Protein AF-A0A015UTC1-F1 (afdb_monomer_lite)

Radius of gyration: 14.51 Å; chains: 1; bounding box: 34×20×44 Å

Foldseek 3Di:
DPVVVLVVQLVVQVDKDWDWDADPLQQPPIKTFIHHNSDTDMDDDDRQAQVSNVSVCVVPPPPVVQWDQDPSGIDGDD

Sequence (78 aa):
MPLLIQTLSEKFPDIEFLYAYADEDLGSNVGKGIIRNGETDMTFPDNGSNEAFEIVFFVKPGLEEYLELTDEGYRWKA

InterPro domains:
  IPR041329 YubB, ferredoxin-like domain [PF18406] (4-51)

pLDDT: mean 95.74, std 3.36, range [76.94, 98.31]

Structure (mmCIF, N/CA/C/O backbone):
data_AF-A0A015UTC1-F1
#
_entry.id   AF-A0A015UTC1-F1
#
loop_
_atom_site.group_PDB
_atom_site.id
_atom_site.type_symbol
_atom_site.label_atom_id
_atom_site.label_alt_id
_atom_site.label_comp_id
_atom_site.label_asym_id
_atom_site.label_entity_id
_atom_site.label_seq_id
_atom_site.pdbx_PDB_ins_code
_atom_site.Cartn_x
_atom_site.Cartn_y
_atom_site.Cartn_z
_atom_site.occupancy
_atom_site.B_iso_or_equiv
_atom_site.auth_seq_id
_atom_site.auth_comp_id
_atom_site.auth_asym_id
_atom_site.auth_atom_id
_atom_site.pdbx_PDB_model_num
ATOM 1 N N . MET A 1 1 ? -4.518 9.614 3.993 1.00 76.94 1 MET A N 1
ATOM 2 C CA . MET A 1 1 ? -5.216 8.929 5.108 1.00 76.94 1 MET A CA 1
ATOM 3 C C . MET A 1 1 ? -6.688 8.696 4.769 1.00 76.94 1 MET A C 1
ATOM 5 O O . MET A 1 1 ? -7.366 9.674 4.464 1.00 76.94 1 MET A O 1
ATOM 9 N N . PRO A 1 2 ? -7.190 7.444 4.784 1.00 89.81 2 PRO A N 1
ATOM 10 C CA . PRO A 1 2 ? -8.569 7.106 4.405 1.00 89.81 2 PRO A CA 1
ATOM 11 C C . PRO A 1 2 ? -9.570 7.334 5.557 1.00 89.81 2 PRO A C 1
ATOM 13 O O . PRO A 1 2 ? -9.899 6.415 6.308 1.00 89.81 2 PRO A O 1
ATOM 16 N N . LEU A 1 3 ? -10.083 8.564 5.684 1.00 94.00 3 LEU A N 1
ATOM 17 C CA . LEU A 1 3 ? -10.904 8.996 6.829 1.00 94.00 3 LEU A CA 1
ATOM 18 C C . LEU A 1 3 ? -12.158 8.134 7.063 1.00 94.00 3 LEU A C 1
ATOM 20 O O . LEU A 1 3 ? -12.479 7.820 8.203 1.00 94.00 3 LEU A O 1
ATOM 24 N N . LEU A 1 4 ? -12.844 7.701 5.999 1.00 96.25 4 LEU A N 1
ATOM 25 C CA . LEU A 1 4 ? -14.040 6.861 6.127 1.00 96.25 4 LEU A CA 1
ATOM 26 C C . LEU A 1 4 ? -13.739 5.533 6.838 1.00 96.25 4 LEU A C 1
ATOM 28 O O . LEU A 1 4 ? -14.493 5.119 7.716 1.00 96.25 4 LEU A O 1
ATOM 32 N N . ILE A 1 5 ? -12.635 4.876 6.476 1.00 96.81 5 ILE A N 1
ATOM 33 C CA . ILE A 1 5 ? -12.261 3.584 7.062 1.00 96.81 5 ILE A CA 1
ATOM 34 C C . ILE A 1 5 ? -11.772 3.767 8.498 1.00 96.81 5 ILE A C 1
ATOM 36 O O . ILE A 1 5 ? -12.119 2.969 9.365 1.00 96.81 5 ILE A O 1
ATOM 40 N N . GLN A 1 6 ? -11.057 4.859 8.782 1.00 96.69 6 GLN A N 1
ATOM 41 C CA . GLN A 1 6 ? -10.679 5.220 10.148 1.00 96.69 6 GLN A CA 1
ATOM 42 C C . GLN A 1 6 ? -11.910 5.401 11.051 1.00 96.69 6 GLN A C 1
ATOM 44 O O . GLN A 1 6 ? -11.990 4.776 12.106 1.00 96.69 6 GLN A O 1
ATOM 49 N N . THR A 1 7 ? -12.919 6.159 10.606 1.00 97.75 7 THR A N 1
ATOM 50 C CA . THR A 1 7 ? -14.170 6.350 11.360 1.00 97.75 7 THR A CA 1
ATOM 51 C C . THR A 1 7 ? -14.940 5.041 11.569 1.00 97.75 7 THR A C 1
ATOM 53 O O . THR A 1 7 ? -15.586 4.858 12.602 1.00 97.75 7 THR A O 1
ATOM 56 N N . LEU A 1 8 ? -14.898 4.107 10.613 1.00 97.69 8 LEU A N 1
ATOM 57 C CA . LEU A 1 8 ? -15.471 2.771 10.810 1.00 97.69 8 LEU A CA 1
ATOM 58 C C . LEU A 1 8 ? -14.687 1.972 11.858 1.00 97.69 8 LEU A C 1
ATOM 60 O O . LEU A 1 8 ? -15.300 1.325 12.703 1.00 97.69 8 LEU A O 1
ATOM 64 N N . SER A 1 9 ? -13.358 2.066 11.852 1.00 97.94 9 SER A N 1
ATOM 65 C CA . SER A 1 9 ? -12.494 1.405 12.833 1.00 97.94 9 SER A CA 1
ATOM 66 C C . SER A 1 9 ? -12.737 1.881 14.269 1.00 97.94 9 SER A C 1
ATOM 68 O O . SER A 1 9 ? -12.781 1.065 15.184 1.00 97.94 9 SER A O 1
ATOM 70 N N . GLU A 1 10 ? -13.004 3.173 14.473 1.00 98.06 10 GLU A N 1
ATOM 71 C CA . GLU A 1 10 ? -13.400 3.720 15.783 1.00 98.06 10 GLU A CA 1
ATOM 72 C C . GLU A 1 10 ? -14.745 3.159 16.279 1.00 98.06 10 GLU A C 1
ATOM 74 O O . GLU A 1 10 ? -14.948 2.973 17.478 1.00 98.06 10 GLU A O 1
ATOM 79 N N . LYS A 1 11 ? -15.686 2.882 15.364 1.00 98.31 11 LYS A N 1
ATOM 80 C CA . LYS A 1 11 ? -17.001 2.306 15.705 1.00 98.31 11 LYS A CA 1
ATOM 81 C C . LYS A 1 11 ? -16.934 0.818 16.034 1.00 98.31 11 LYS A C 1
ATOM 83 O O . LYS A 1 11 ? -17.804 0.326 16.751 1.00 98.31 11 LYS A O 1
ATOM 88 N N . PHE A 1 12 ? -15.935 0.117 15.508 1.00 98.12 12 PHE A N 1
ATOM 89 C CA . PHE A 1 12 ? -15.733 -1.317 15.692 1.00 98.12 12 PHE A CA 1
ATOM 90 C C . PHE A 1 12 ? -14.305 -1.588 16.194 1.00 98.12 12 PHE A C 1
ATOM 92 O O . PHE A 1 12 ? -13.496 -2.150 15.456 1.00 98.12 12 PHE A O 1
ATOM 99 N N . PRO A 1 13 ? -13.982 -1.202 17.444 1.00 97.75 13 PRO A N 1
ATOM 100 C CA . PRO A 1 13 ? -12.600 -1.142 17.933 1.00 97.75 13 PRO A CA 1
ATOM 101 C C . PRO A 1 13 ? -11.903 -2.509 18.012 1.00 97.75 13 PRO A C 1
ATOM 103 O O . PRO A 1 13 ? -10.677 -2.595 17.937 1.00 97.75 13 PRO A O 1
ATOM 106 N N . ASP A 1 14 ? -12.678 -3.588 18.127 1.00 98.19 14 ASP A N 1
ATOM 107 C CA . ASP A 1 14 ? -12.156 -4.955 18.187 1.00 98.19 14 ASP A CA 1
ATOM 108 C C . ASP A 1 14 ? -11.859 -5.556 16.803 1.00 98.19 14 ASP A C 1
ATOM 110 O O . ASP A 1 14 ? -11.194 -6.595 16.716 1.00 98.19 14 ASP A O 1
ATOM 114 N N . ILE A 1 15 ? -12.328 -4.908 15.730 1.00 98.00 15 ILE A N 1
ATOM 115 C CA . ILE A 1 15 ? -12.145 -5.343 14.344 1.00 98.00 15 ILE A CA 1
ATOM 116 C C . ILE A 1 15 ? -10.896 -4.685 13.757 1.00 98.00 15 ILE A C 1
ATOM 118 O O . ILE A 1 15 ? -10.695 -3.474 13.842 1.00 98.00 15 ILE A O 1
ATOM 122 N N . GLU A 1 16 ? -10.069 -5.502 13.114 1.00 98.06 16 GLU A N 1
ATOM 123 C CA . GLU A 1 16 ? -8.946 -5.051 12.301 1.00 98.06 16 GLU A CA 1
ATOM 124 C C . GLU A 1 16 ? -9.365 -4.971 10.831 1.00 98.06 16 GLU A C 1
ATOM 126 O O . GLU A 1 16 ? -9.903 -5.930 10.274 1.00 98.06 16 GLU A O 1
ATOM 131 N N . PHE A 1 17 ? -9.115 -3.827 10.202 1.00 97.81 17 PHE A N 1
ATOM 132 C CA . PHE A 1 17 ? -9.371 -3.615 8.785 1.00 97.81 17 PHE A CA 1
ATOM 133 C C . PHE A 1 17 ? -8.060 -3.744 8.018 1.00 97.81 17 PHE A C 1
ATOM 135 O O . PHE A 1 17 ? -7.143 -2.950 8.217 1.00 97.81 17 PHE A O 1
ATOM 142 N N . LEU A 1 18 ? -8.000 -4.706 7.099 1.00 97.50 18 LEU A N 1
ATOM 143 C CA . LEU A 1 18 ? -6.979 -4.740 6.056 1.00 97.50 18 LEU A CA 1
ATOM 144 C C . LEU A 1 18 ? -7.475 -3.871 4.901 1.00 97.50 18 LEU A C 1
ATOM 146 O O . LEU A 1 18 ? -8.509 -4.174 4.301 1.00 97.50 18 LEU A O 1
ATOM 150 N N . TYR A 1 19 ? -6.775 -2.778 4.610 1.00 97.25 19 TYR A N 1
ATOM 151 C CA . TYR A 1 19 ? -7.203 -1.805 3.609 1.00 97.25 19 TYR A CA 1
ATOM 152 C C . TYR A 1 19 ? -6.135 -1.630 2.536 1.00 97.25 19 TYR A C 1
ATOM 154 O O . TYR A 1 19 ? -4.959 -1.445 2.841 1.00 97.25 19 TYR A O 1
ATOM 162 N N . ALA A 1 20 ? -6.546 -1.682 1.272 1.00 97.44 20 ALA A N 1
ATOM 163 C CA . ALA A 1 20 ? -5.691 -1.403 0.130 1.00 97.44 20 ALA A CA 1
ATOM 164 C C . ALA A 1 20 ? -6.502 -0.721 -0.972 1.00 97.44 20 ALA A C 1
ATOM 166 O O . ALA A 1 20 ? -7.679 -1.031 -1.162 1.00 97.44 20 ALA A O 1
ATOM 167 N N . TYR A 1 21 ? -5.867 0.195 -1.694 1.00 96.62 21 TYR A N 1
ATOM 168 C CA . TYR A 1 21 ? -6.439 0.859 -2.857 1.00 96.62 21 T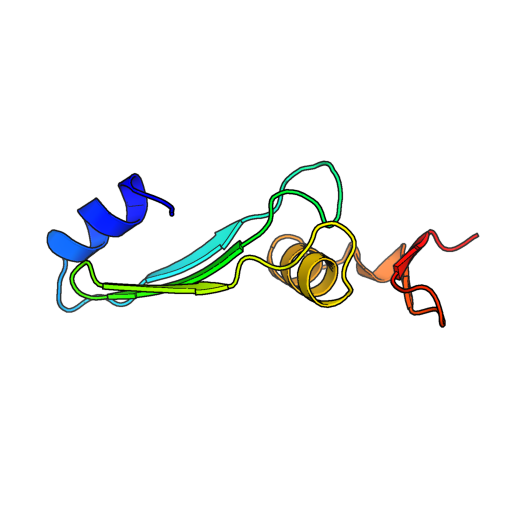YR A CA 1
ATOM 169 C C . TYR A 1 21 ? -5.349 1.152 -3.888 1.00 96.62 21 TYR A C 1
ATOM 171 O O . TYR A 1 21 ? -4.182 1.348 -3.539 1.00 96.62 21 TYR A O 1
ATOM 179 N N . ALA A 1 22 ? -5.753 1.180 -5.153 1.00 96.56 22 ALA A N 1
ATOM 180 C CA . ALA A 1 22 ? -4.906 1.551 -6.272 1.00 96.56 22 ALA A CA 1
ATOM 181 C C . ALA A 1 22 ? -5.734 2.303 -7.318 1.00 96.56 22 ALA A C 1
ATOM 183 O O . ALA A 1 22 ? -6.869 1.909 -7.598 1.00 96.56 22 ALA A O 1
ATOM 184 N N . ASP A 1 23 ? -5.166 3.382 -7.847 1.00 94.69 23 ASP A N 1
ATOM 185 C CA . ASP A 1 23 ? -5.743 4.201 -8.915 1.00 94.69 23 ASP A CA 1
ATOM 186 C C . ASP A 1 23 ? -5.619 3.504 -10.290 1.00 94.69 23 ASP A C 1
ATOM 188 O O . ASP A 1 23 ? -4.887 2.516 -10.430 1.00 94.69 23 ASP A O 1
ATOM 192 N N . GLU A 1 24 ? -6.323 3.992 -11.319 1.00 89.19 24 GLU A N 1
ATOM 193 C CA . GLU A 1 24 ? -6.185 3.454 -12.681 1.00 89.19 24 GLU A CA 1
ATOM 194 C C . GLU A 1 24 ? -4.849 3.808 -13.348 1.00 89.19 24 GLU A C 1
ATOM 196 O O . GLU A 1 24 ? -4.394 3.075 -14.234 1.00 89.19 24 GLU A O 1
ATOM 201 N N . ASP A 1 25 ? -4.220 4.905 -12.917 1.00 90.56 25 ASP A N 1
ATOM 202 C CA . ASP A 1 25 ? -2.858 5.262 -13.301 1.00 90.56 25 ASP A CA 1
ATOM 203 C C . ASP A 1 25 ? -1.881 4.375 -12.522 1.00 90.56 25 ASP A C 1
ATOM 205 O O . ASP A 1 25 ? -1.559 4.625 -11.359 1.00 90.56 25 ASP A O 1
ATOM 209 N N . LEU A 1 26 ? -1.494 3.257 -13.141 1.00 89.25 26 LEU A N 1
ATOM 210 C CA . LEU A 1 26 ? -0.794 2.162 -12.471 1.00 89.25 26 LEU A CA 1
ATOM 211 C C . LEU A 1 26 ? 0.468 2.647 -11.747 1.00 89.25 26 LEU A C 1
ATOM 213 O O . LEU A 1 26 ? 1.377 3.215 -12.348 1.00 89.25 26 LEU A O 1
ATOM 217 N N . GLY A 1 27 ? 0.534 2.354 -10.449 1.00 91.50 27 GLY A N 1
ATOM 218 C CA . GLY A 1 27 ? 1.657 2.732 -9.596 1.00 91.50 27 GLY A CA 1
ATOM 219 C C . GLY A 1 27 ? 1.587 4.173 -9.084 1.00 91.50 27 GLY A C 1
ATOM 220 O O . GLY A 1 27 ? 2.521 4.602 -8.413 1.00 91.50 27 GLY A O 1
ATOM 221 N N . SER A 1 28 ? 0.504 4.909 -9.344 1.00 95.50 28 SER A N 1
ATOM 222 C CA . SER A 1 28 ? 0.244 6.242 -8.794 1.00 95.50 28 SER A CA 1
ATOM 223 C C . SER A 1 28 ? -0.911 6.214 -7.793 1.00 95.50 28 SER A C 1
ATOM 225 O O . SER A 1 28 ? -1.865 5.458 -7.958 1.00 95.50 28 SER A O 1
ATOM 227 N N . ASN A 1 29 ? -0.844 7.064 -6.759 1.00 95.56 29 ASN A N 1
ATOM 228 C CA . ASN A 1 29 ? -1.937 7.259 -5.792 1.00 95.56 29 ASN A CA 1
ATOM 229 C C . ASN A 1 29 ? -2.466 5.932 -5.205 1.00 95.56 29 ASN A C 1
ATOM 231 O O . ASN A 1 29 ? -3.663 5.638 -5.194 1.00 95.56 29 ASN A O 1
ATOM 235 N N . VAL A 1 30 ? -1.540 5.115 -4.712 1.00 97.31 30 VAL A N 1
ATOM 236 C CA . VAL A 1 30 ? -1.836 3.814 -4.112 1.00 97.31 30 VAL A CA 1
ATOM 237 C C . VAL A 1 30 ? -1.558 3.835 -2.612 1.00 97.31 30 VAL A C 1
ATOM 239 O O . VAL A 1 30 ? -0.804 4.672 -2.109 1.00 97.31 30 VAL A O 1
ATOM 242 N N . GLY A 1 31 ? -2.154 2.904 -1.876 1.00 97.19 31 GLY A N 1
ATOM 243 C CA . GLY A 1 31 ? -1.844 2.734 -0.462 1.00 97.19 31 GLY A CA 1
ATOM 244 C C . GLY A 1 31 ? -2.368 1.422 0.094 1.00 97.19 31 GLY A C 1
ATOM 245 O O . GLY A 1 31 ? -3.368 0.880 -0.381 1.00 97.19 31 GLY A O 1
ATOM 246 N N . LYS A 1 32 ? -1.688 0.907 1.117 1.00 97.75 32 LYS A N 1
ATOM 247 C CA . LYS A 1 32 ? -2.039 -0.350 1.784 1.00 97.75 32 LYS A CA 1
ATOM 248 C C . LYS A 1 32 ? -1.654 -0.296 3.253 1.00 97.75 32 LYS A C 1
ATOM 250 O O . LYS A 1 32 ? -0.641 0.300 3.598 1.00 97.75 32 LYS A O 1
ATOM 255 N N . GLY A 1 33 ? -2.439 -0.938 4.105 1.00 97.12 33 GLY A N 1
ATOM 256 C CA . GLY A 1 33 ? -2.133 -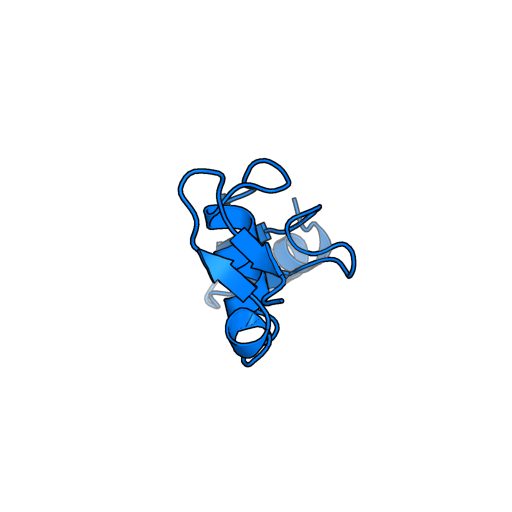0.999 5.523 1.00 97.12 33 GLY A CA 1
ATOM 257 C C . GLY A 1 33 ? -3.220 -1.633 6.370 1.00 97.12 33 GLY A C 1
ATOM 258 O O . GLY A 1 33 ? -4.154 -2.267 5.867 1.00 97.12 33 GLY A O 1
ATOM 259 N N . ILE A 1 34 ? -3.062 -1.442 7.673 1.00 97.75 34 ILE A N 1
ATOM 260 C CA . ILE A 1 34 ? -3.939 -1.948 8.719 1.00 97.75 34 ILE A CA 1
ATOM 261 C C . ILE A 1 34 ? -4.544 -0.764 9.469 1.00 97.75 34 ILE A C 1
ATOM 263 O O . ILE A 1 34 ? -3.880 0.240 9.733 1.00 97.75 34 ILE A O 1
ATOM 267 N N . ILE A 1 35 ? -5.827 -0.873 9.807 1.00 97.62 35 ILE A N 1
ATOM 268 C CA . ILE A 1 35 ? -6.541 0.133 10.592 1.00 97.62 35 ILE A CA 1
ATOM 269 C C . ILE A 1 35 ? -7.289 -0.574 11.724 1.00 97.62 35 ILE A C 1
ATOM 271 O O . ILE A 1 35 ? -8.134 -1.437 11.469 1.00 97.62 35 ILE A O 1
ATOM 275 N N . ARG A 1 36 ? -6.995 -0.218 12.978 1.00 98.00 36 ARG A N 1
ATOM 276 C CA . ARG A 1 36 ? -7.595 -0.832 14.174 1.00 98.00 36 ARG A CA 1
ATOM 277 C C . ARG A 1 36 ? -7.831 0.219 15.253 1.00 98.00 36 ARG A C 1
ATOM 279 O O . ARG A 1 36 ? -6.930 0.985 15.569 1.00 98.00 36 ARG A O 1
ATOM 286 N N . ASN A 1 37 ? -9.029 0.229 15.843 1.00 97.75 37 ASN A N 1
ATOM 287 C CA . ASN A 1 37 ? -9.404 1.161 16.909 1.00 97.75 37 ASN A CA 1
ATOM 288 C C . ASN A 1 37 ? -9.097 2.642 16.573 1.00 97.75 37 ASN A C 1
ATOM 290 O O . ASN A 1 37 ? -8.638 3.403 17.419 1.00 97.75 37 ASN A O 1
ATOM 294 N N . GLY A 1 38 ? -9.298 3.040 15.312 1.00 95.94 38 GLY A N 1
ATOM 295 C CA . GLY A 1 38 ? -9.017 4.403 14.838 1.00 95.94 38 GLY A CA 1
ATOM 296 C C . GLY A 1 38 ? -7.535 4.728 14.601 1.00 95.94 38 GLY A C 1
ATOM 297 O O . GLY A 1 38 ? -7.232 5.791 14.057 1.00 95.94 38 GLY A O 1
ATOM 298 N N . GLU A 1 39 ? -6.617 3.822 14.937 1.00 96.19 39 GLU A N 1
ATOM 299 C CA . GLU A 1 39 ? -5.200 3.929 14.597 1.00 96.19 39 GLU A CA 1
ATOM 300 C C . GLU A 1 39 ? -4.938 3.338 13.213 1.00 96.19 39 GLU A C 1
ATOM 302 O O . GLU A 1 39 ? -5.557 2.358 12.796 1.00 96.19 39 GLU A O 1
ATOM 307 N N . THR A 1 40 ? -4.019 3.963 12.486 1.00 95.19 40 THR A N 1
ATOM 308 C CA . THR A 1 40 ? -3.723 3.642 11.092 1.00 95.19 40 THR A CA 1
ATOM 309 C C . THR A 1 40 ? -2.233 3.387 10.928 1.00 95.19 40 THR A C 1
ATOM 311 O O . THR A 1 40 ? -1.430 4.289 11.177 1.00 95.19 40 THR A O 1
ATOM 314 N N . ASP A 1 41 ? -1.888 2.211 10.427 1.00 96.69 41 ASP A N 1
ATOM 315 C CA . ASP A 1 41 ? -0.545 1.862 9.975 1.00 96.69 41 ASP A CA 1
ATOM 316 C C . ASP A 1 41 ? -0.614 1.617 8.465 1.00 96.69 41 ASP A C 1
ATOM 318 O O . ASP A 1 41 ? -1.051 0.561 8.006 1.00 96.69 41 ASP A O 1
ATOM 322 N N . MET A 1 42 ? -0.331 2.666 7.690 1.00 95.94 42 MET A N 1
ATOM 323 C CA . MET A 1 42 ? -0.526 2.707 6.241 1.00 95.94 42 MET A CA 1
ATOM 324 C C . MET A 1 42 ? 0.771 3.092 5.540 1.00 95.94 42 MET A C 1
ATOM 326 O O . MET A 1 42 ? 1.400 4.091 5.892 1.00 95.94 42 MET A O 1
ATOM 330 N N . THR A 1 43 ? 1.086 2.370 4.472 1.00 96.56 43 THR A N 1
ATOM 331 C CA . THR A 1 43 ? 2.158 2.703 3.539 1.00 96.56 43 THR A CA 1
ATOM 332 C C . THR A 1 43 ? 1.594 3.467 2.344 1.00 96.56 43 THR A C 1
ATOM 334 O O . THR A 1 43 ? 0.613 3.038 1.726 1.00 96.56 43 THR A O 1
ATOM 337 N N . PHE A 1 44 ? 2.242 4.585 2.009 1.00 96.75 44 PHE A N 1
ATOM 338 C CA . PHE A 1 44 ? 1.989 5.387 0.810 1.00 96.75 44 PHE A CA 1
ATOM 339 C C . PHE A 1 44 ? 3.314 5.519 0.046 1.00 96.75 44 PHE A C 1
ATOM 341 O O . PHE A 1 44 ? 4.116 6.388 0.390 1.00 96.75 44 PHE A O 1
ATOM 348 N N . PRO A 1 45 ? 3.595 4.616 -0.906 1.00 97.44 45 PRO A N 1
ATOM 349 C CA . PRO A 1 45 ? 4.864 4.621 -1.619 1.00 97.44 45 PRO A CA 1
ATOM 350 C C . PRO A 1 45 ? 4.936 5.768 -2.632 1.00 97.44 45 PRO A C 1
ATOM 352 O O . PRO A 1 45 ? 3.914 6.312 -3.056 1.00 97.44 45 PRO A O 1
ATOM 355 N N . ASP A 1 46 ? 6.155 6.105 -3.054 1.00 97.75 46 ASP A N 1
ATOM 356 C CA . ASP A 1 46 ? 6.370 7.063 -4.137 1.00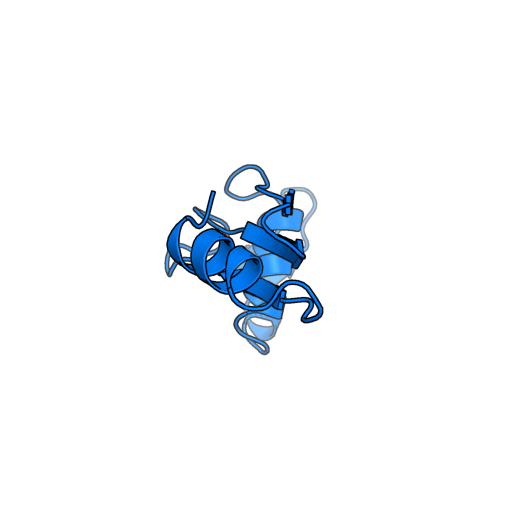 97.75 46 ASP A CA 1
ATOM 357 C C . ASP A 1 46 ? 5.749 6.545 -5.441 1.00 97.75 46 ASP A C 1
ATOM 359 O O . ASP A 1 46 ? 5.861 5.357 -5.773 1.00 97.75 46 ASP A O 1
ATOM 363 N N . ASN A 1 47 ? 5.121 7.442 -6.205 1.00 96.62 47 ASN A N 1
ATOM 364 C CA . ASN A 1 47 ? 4.511 7.090 -7.486 1.00 96.62 47 ASN A CA 1
ATOM 365 C C . ASN A 1 47 ? 5.546 6.452 -8.430 1.00 96.62 47 ASN A C 1
ATOM 367 O O . ASN A 1 47 ? 6.669 6.940 -8.570 1.00 96.62 47 ASN A O 1
ATOM 371 N N . GLY A 1 48 ? 5.153 5.370 -9.097 1.00 95.38 48 GLY A N 1
ATOM 372 C CA . GLY A 1 48 ? 5.988 4.623 -10.037 1.00 95.38 48 GLY A CA 1
ATOM 373 C C . GLY A 1 48 ? 7.064 3.744 -9.389 1.00 95.38 48 GLY A C 1
ATOM 374 O O . GLY A 1 48 ? 7.774 3.042 -10.105 1.00 95.38 48 GLY A O 1
ATOM 375 N N . SER A 1 49 ? 7.193 3.748 -8.058 1.00 97.25 49 SER A N 1
ATOM 376 C CA . SER A 1 49 ? 8.095 2.833 -7.356 1.00 97.25 49 SER A CA 1
ATOM 377 C C . SER A 1 49 ? 7.622 1.381 -7.470 1.00 97.25 49 SER A C 1
ATOM 379 O O . SER A 1 49 ? 6.433 1.106 -7.638 1.00 97.25 49 SER A O 1
ATOM 381 N N . ASN A 1 50 ? 8.545 0.428 -7.316 1.00 97.25 50 ASN A N 1
ATOM 382 C CA . ASN A 1 50 ? 8.186 -0.993 -7.318 1.00 97.25 50 ASN A CA 1
ATOM 383 C C . ASN A 1 50 ? 7.151 -1.313 -6.236 1.00 97.25 50 ASN A C 1
ATOM 385 O O . ASN A 1 50 ? 6.190 -2.017 -6.512 1.00 97.25 50 ASN A O 1
ATOM 389 N N . GLU A 1 51 ? 7.293 -0.737 -5.040 1.00 97.62 51 GLU A N 1
ATOM 390 C CA . GLU A 1 51 ? 6.327 -0.915 -3.952 1.00 97.62 51 GLU A CA 1
ATOM 391 C C . GLU A 1 51 ? 4.924 -0.413 -4.328 1.00 97.62 51 GLU A C 1
ATOM 393 O O . GLU A 1 51 ? 3.930 -1.058 -3.988 1.00 97.62 51 GL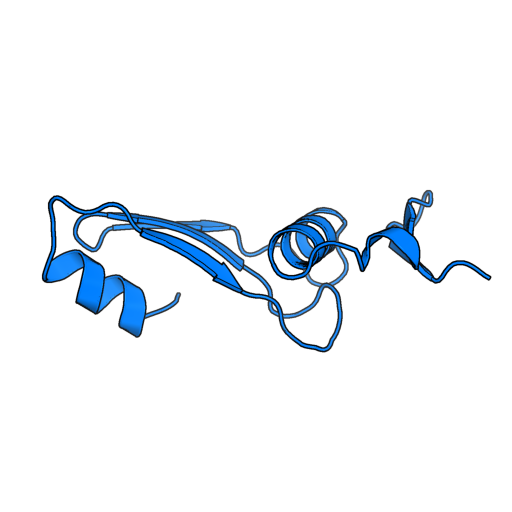U A O 1
ATOM 398 N N . ALA A 1 52 ? 4.823 0.682 -5.090 1.00 97.81 52 ALA A N 1
ATOM 399 C CA . ALA A 1 52 ? 3.540 1.147 -5.599 1.00 97.81 52 ALA A CA 1
ATOM 400 C C . ALA A 1 52 ? 2.894 0.125 -6.550 1.00 97.81 52 ALA A C 1
ATOM 402 O O . ALA A 1 52 ? 1.703 -0.166 -6.427 1.00 97.81 52 ALA A O 1
ATOM 403 N N . PHE A 1 53 ? 3.677 -0.477 -7.447 1.00 97.50 53 PHE A N 1
ATOM 404 C CA . PHE A 1 53 ? 3.201 -1.546 -8.331 1.00 97.50 53 PHE A CA 1
ATOM 405 C C . PHE A 1 53 ? 2.830 -2.829 -7.576 1.00 97.50 53 PHE A C 1
ATOM 407 O O . PHE A 1 53 ? 1.800 -3.425 -7.882 1.00 97.50 53 PHE A O 1
ATOM 414 N N . GLU A 1 54 ? 3.575 -3.220 -6.539 1.00 97.06 54 GLU A N 1
ATOM 415 C CA . GLU A 1 54 ? 3.197 -4.371 -5.703 1.00 97.06 54 GLU A CA 1
ATOM 416 C C . GLU A 1 54 ? 1.818 -4.180 -5.051 1.00 97.06 54 GLU A C 1
ATOM 418 O O . GLU A 1 54 ? 1.025 -5.122 -4.950 1.00 97.06 54 GLU A O 1
ATOM 423 N N . ILE A 1 55 ? 1.485 -2.951 -4.635 1.00 97.81 55 ILE A N 1
ATOM 424 C CA . ILE A 1 55 ? 0.146 -2.633 -4.118 1.00 97.81 55 ILE A CA 1
ATOM 425 C C . ILE A 1 55 ? -0.911 -2.742 -5.226 1.00 97.81 55 ILE A C 1
ATOM 427 O O . ILE A 1 55 ? -1.992 -3.276 -4.970 1.00 97.81 55 ILE A O 1
ATOM 431 N N . VAL A 1 56 ? -0.610 -2.307 -6.455 1.00 97.25 56 VAL A N 1
ATOM 432 C CA . VAL A 1 56 ? -1.507 -2.495 -7.609 1.00 97.25 56 VAL A CA 1
ATOM 433 C C . VAL A 1 56 ? -1.798 -3.978 -7.838 1.00 97.25 56 VAL A C 1
ATOM 435 O O . VAL A 1 56 ? -2.967 -4.343 -7.949 1.00 97.25 56 VAL A O 1
ATOM 438 N N . PHE A 1 57 ? -0.777 -4.839 -7.863 1.00 97.00 57 PHE A N 1
ATOM 439 C CA . PHE A 1 57 ? -0.952 -6.283 -8.083 1.00 97.00 57 PHE A CA 1
ATOM 440 C C . PHE A 1 57 ? -1.733 -6.948 -6.952 1.00 97.00 57 PHE A C 1
ATOM 442 O O . PHE A 1 57 ? -2.558 -7.828 -7.189 1.00 97.00 57 PHE A O 1
ATOM 449 N N . PHE A 1 58 ? -1.551 -6.474 -5.718 1.00 96.50 58 PHE A N 1
ATOM 450 C CA . PHE A 1 58 ? -2.363 -6.916 -4.590 1.00 96.50 58 PHE A CA 1
ATOM 451 C C . PHE A 1 58 ? -3.849 -6.552 -4.754 1.00 96.50 58 PHE A C 1
ATOM 453 O O . PHE A 1 58 ? -4.718 -7.369 -4.452 1.00 96.50 58 PHE A O 1
ATOM 460 N N . VAL A 1 59 ? -4.152 -5.333 -5.214 1.00 96.88 59 VAL A N 1
ATOM 461 C CA . VAL A 1 59 ? -5.534 -4.848 -5.400 1.00 96.88 59 VAL A CA 1
ATOM 462 C C . VAL A 1 59 ? -6.190 -5.463 -6.638 1.00 96.88 59 VAL A C 1
ATOM 464 O O . VAL A 1 59 ? -7.382 -5.774 -6.619 1.00 96.88 59 VAL A O 1
ATOM 467 N N . LYS A 1 60 ? -5.424 -5.653 -7.712 1.00 95.25 60 LYS A N 1
ATOM 468 C CA . LYS A 1 60 ? -5.891 -6.197 -8.987 1.00 95.25 60 LYS A CA 1
ATOM 469 C C . LYS A 1 60 ? -4.925 -7.283 -9.482 1.00 95.25 60 LYS A C 1
ATOM 471 O O . LYS A 1 60 ? -4.095 -7.012 -10.352 1.00 95.25 60 LYS A O 1
ATOM 476 N N . PRO A 1 61 ? -5.068 -8.511 -8.950 1.00 95.88 61 PRO A N 1
ATOM 477 C CA . PRO A 1 61 ? -4.269 -9.654 -9.377 1.00 95.88 61 PRO A CA 1
ATOM 478 C C . PRO A 1 61 ? -4.422 -9.940 -10.876 1.00 95.88 61 PRO A C 1
ATOM 480 O O . PRO A 1 61 ? -5.497 -9.734 -11.450 1.00 95.88 61 PRO A O 1
ATOM 483 N N . GLY A 1 62 ? -3.354 -10.433 -11.498 1.00 95.06 62 GLY A N 1
ATOM 484 C CA . GLY A 1 62 ? -3.257 -10.708 -12.932 1.00 95.06 62 GLY A CA 1
ATOM 485 C C . GLY A 1 62 ? -2.759 -9.526 -13.774 1.00 95.06 62 GLY A C 1
ATOM 486 O O . GLY A 1 62 ? -2.442 -9.715 -14.947 1.00 95.06 62 GLY A O 1
ATOM 487 N N . LEU A 1 63 ? -2.645 -8.311 -13.221 1.00 93.56 63 LEU A N 1
ATOM 488 C CA . LEU A 1 63 ? -2.020 -7.189 -13.941 1.00 93.56 63 LEU A CA 1
ATOM 489 C C . LEU A 1 63 ? -0.512 -7.396 -14.132 1.00 93.56 63 LEU A C 1
ATOM 491 O O . LEU A 1 63 ? 0.038 -6.985 -15.153 1.00 93.56 63 LEU A O 1
ATOM 495 N N . GLU A 1 64 ? 0.136 -8.074 -13.189 1.00 94.38 64 GLU A N 1
ATOM 496 C CA . GLU A 1 64 ? 1.546 -8.462 -13.233 1.00 94.38 64 GLU A CA 1
ATOM 497 C C . GLU A 1 64 ? 1.890 -9.318 -14.464 1.00 94.38 64 GLU A C 1
ATOM 499 O O . GLU A 1 64 ? 3.036 -9.349 -14.909 1.00 94.38 64 GLU A O 1
ATOM 504 N N . GLU A 1 65 ? 0.905 -9.969 -15.092 1.00 96.50 65 GLU A N 1
ATOM 505 C CA . GLU A 1 65 ? 1.118 -10.728 -16.326 1.00 96.50 65 GLU A CA 1
ATOM 506 C C . GLU A 1 65 ? 1.494 -9.834 -17.516 1.00 96.50 65 GLU A C 1
ATOM 508 O O . GLU A 1 65 ? 2.151 -10.311 -18.444 1.00 96.50 65 GLU A O 1
ATOM 513 N N . TYR A 1 66 ? 1.148 -8.546 -17.479 1.00 95.44 66 TYR A N 1
ATOM 514 C CA . TYR A 1 66 ? 1.417 -7.578 -18.549 1.00 95.44 66 TYR A CA 1
ATOM 515 C C . TYR A 1 66 ? 2.651 -6.708 -18.291 1.00 95.44 66 TYR A C 1
ATOM 517 O O . TYR A 1 66 ? 3.051 -5.940 -19.168 1.00 95.44 66 TYR A O 1
ATOM 525 N N . LEU A 1 67 ? 3.255 -6.820 -17.106 1.00 95.81 67 LEU A N 1
ATOM 526 C CA . LEU A 1 67 ? 4.391 -6.009 -16.681 1.00 95.81 67 LEU A CA 1
ATOM 527 C C . LEU A 1 67 ? 5.608 -6.895 -16.399 1.00 95.81 67 LEU A C 1
ATOM 529 O O . LEU A 1 6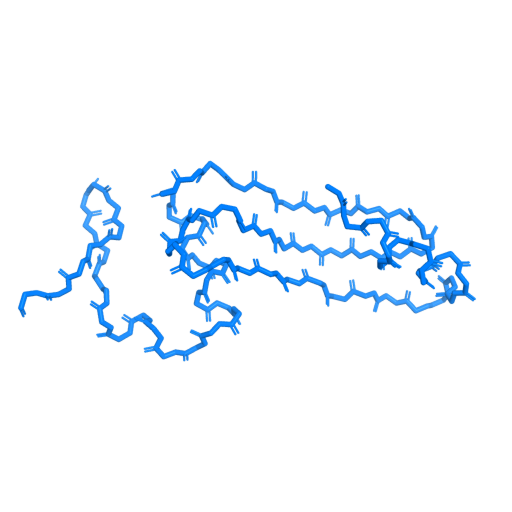7 ? 5.489 -8.043 -15.977 1.00 95.81 67 LEU A O 1
ATOM 533 N N . GLU A 1 68 ? 6.797 -6.368 -16.643 1.00 96.38 68 GLU A N 1
ATOM 534 C CA . GLU A 1 68 ? 8.063 -6.991 -16.277 1.00 96.38 68 GLU A CA 1
ATOM 535 C C . GLU A 1 68 ? 8.866 -6.066 -15.367 1.00 96.38 68 GLU A C 1
ATOM 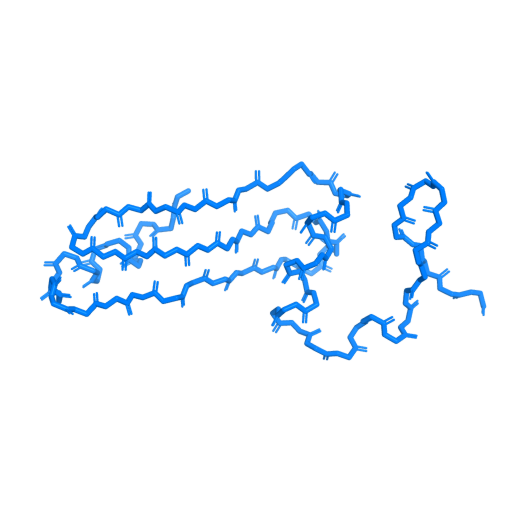537 O O . GLU A 1 68 ? 8.834 -4.842 -15.514 1.00 96.38 68 GLU A O 1
ATOM 542 N N . LEU A 1 69 ? 9.572 -6.658 -14.405 1.00 96.50 69 LEU A N 1
ATOM 543 C CA . LEU A 1 69 ? 10.490 -5.927 -13.545 1.00 96.50 69 LEU A CA 1
ATOM 544 C C . LEU A 1 69 ? 11.827 -5.748 -14.272 1.00 96.50 69 LEU A C 1
ATOM 546 O O . LEU A 1 69 ? 12.473 -6.730 -14.637 1.00 96.50 69 LEU A O 1
ATOM 550 N N . THR A 1 70 ? 12.241 -4.496 -14.450 1.00 96.31 70 THR A N 1
ATOM 551 C CA . THR A 1 70 ? 13.520 -4.109 -15.063 1.00 96.31 70 THR A CA 1
ATOM 552 C C . THR A 1 70 ? 14.422 -3.407 -14.049 1.00 96.31 70 THR A C 1
ATOM 554 O O . THR A 1 70 ? 13.993 -3.094 -12.936 1.00 96.31 70 THR A O 1
ATOM 557 N N . ASP A 1 71 ? 15.653 -3.082 -14.450 1.00 95.62 71 ASP A N 1
ATOM 558 C CA . ASP A 1 71 ? 16.569 -2.267 -13.639 1.00 95.62 71 ASP A CA 1
ATOM 559 C C . ASP A 1 71 ? 16.021 -0.851 -13.356 1.00 95.62 71 ASP A C 1
ATOM 561 O O . ASP A 1 71 ? 16.431 -0.206 -12.393 1.00 95.62 71 ASP A O 1
ATOM 565 N N . GLU A 1 72 ? 15.067 -0.370 -14.162 1.00 94.19 72 GLU A N 1
ATOM 566 C CA . GLU A 1 72 ? 14.386 0.918 -13.974 1.00 94.19 72 GLU A CA 1
ATOM 567 C C . GLU A 1 72 ? 13.028 0.797 -13.255 1.00 94.19 72 GLU A C 1
ATOM 569 O O . GLU A 1 72 ? 12.309 1.790 -13.124 1.00 94.19 72 GLU A O 1
ATOM 574 N N . GLY A 1 73 ? 12.655 -0.409 -12.816 1.00 95.38 73 GLY A N 1
ATOM 575 C CA . GLY A 1 73 ? 11.352 -0.721 -12.226 1.00 95.38 73 GLY A CA 1
ATOM 576 C C . GLY A 1 73 ? 10.392 -1.415 -13.195 1.00 95.38 73 GLY A C 1
ATOM 577 O O . GLY A 1 73 ? 10.807 -1.962 -14.221 1.00 95.38 73 GLY A O 1
ATOM 578 N N . TYR A 1 74 ? 9.102 -1.437 -12.857 1.00 95.88 74 TYR A N 1
ATOM 579 C CA . TYR A 1 74 ? 8.086 -2.116 -13.665 1.00 95.88 74 TYR A CA 1
ATOM 580 C C . TYR A 1 74 ? 7.825 -1.417 -15.009 1.00 95.88 74 TYR A C 1
ATOM 582 O O . TYR A 1 74 ? 7.617 -0.201 -15.077 1.00 95.88 74 TYR A O 1
ATOM 590 N N . ARG A 1 75 ? 7.811 -2.201 -16.093 1.00 95.06 75 ARG A N 1
ATOM 591 C CA . ARG A 1 75 ? 7.549 -1.759 -17.474 1.00 95.06 75 ARG A CA 1
ATOM 592 C C . ARG A 1 75 ? 6.556 -2.685 -18.161 1.00 95.06 75 ARG A C 1
ATOM 594 O O . ARG A 1 75 ? 6.449 -3.851 -17.801 1.00 95.06 75 ARG A O 1
ATOM 601 N N . TRP A 1 76 ? 5.821 -2.173 -19.145 1.00 94.25 76 TRP A N 1
ATOM 602 C CA . TRP A 1 76 ? 4.955 -3.007 -19.981 1.00 94.25 76 TRP A CA 1
ATOM 603 C C . TRP A 1 76 ? 5.793 -3.997 -20.784 1.00 94.25 76 TRP A C 1
ATOM 605 O O . TRP A 1 76 ? 6.793 -3.599 -21.382 1.00 94.25 76 TRP A O 1
ATOM 615 N N . LYS A 1 77 ? 5.354 -5.256 -20.834 1.00 94.56 77 LYS A N 1
ATOM 616 C CA . LYS A 1 77 ? 5.930 -6.243 -21.752 1.00 94.56 77 LYS A CA 1
ATOM 617 C C . LYS A 1 77 ? 5.691 -5.792 -23.194 1.00 94.56 77 LYS A C 1
ATOM 619 O O . LYS A 1 77 ? 4.600 -5.315 -23.517 1.00 94.56 77 LYS A O 1
ATOM 624 N N . ALA A 1 78 ? 6.720 -5.928 -24.026 1.00 81.31 78 ALA A N 1
ATOM 625 C CA . ALA A 1 78 ? 6.661 -5.649 -25.461 1.00 81.31 78 ALA A CA 1
ATOM 626 C C . ALA A 1 78 ? 5.852 -6.701 -26.239 1.00 81.31 78 ALA A C 1
ATOM 628 O O . ALA A 1 78 ? 5.835 -7.880 -25.814 1.00 81.31 78 ALA A O 1
#

Secondary structure (DSSP, 8-state):
--HHHHHHHHHSTTPEEEEEE--SSTTSS-EEEEEETTEEEEE-PPTTSHHHHHHHHHHSTTGGGGEEEETTEEEE--

Organism: NCBI:txid1339315